Protein AF-A0AAV2QCI6-F1 (afdb_monomer)

Radius of gyration: 25.66 Å; Cα contacts (8 Å, |Δi|>4): 105; chains: 1; bounding box: 46×72×43 Å

Organism: Meganyctiphanes norvegica (NCBI:txid48144)

pLDDT: mean 75.82, std 25.07, range [31.55, 98.19]

Secondary structure (DSSP, 8-state):
---------------------PPPP------------------SPPPSS--EEPP-PPP--HHHHHTT--S--TTSHHHHHHTTSTT--HHHHHHHHHT--HHHHHTHHHHHHHHHHTT--TT-EETTT-GGG----

Mean predicted aligned error: 15.04 Å

Structure (mmCIF, N/CA/C/O backbone):
data_AF-A0AAV2QCI6-F1
#
_entry.id   AF-A0AAV2QCI6-F1
#
loop_
_atom_site.group_PDB
_atom_site.id
_atom_site.type_symbol
_atom_site.label_atom_id
_atom_site.label_alt_id
_atom_site.label_comp_id
_atom_site.label_asym_id
_atom_site.label_entity_id
_atom_site.label_seq_id
_atom_site.pdbx_PDB_ins_code
_atom_site.Cartn_x
_atom_site.Cartn_y
_atom_site.Cartn_z
_atom_site.occupancy
_atom_site.B_iso_or_equiv
_atom_site.auth_seq_id
_atom_site.auth_comp_id
_atom_site.auth_asym_id
_atom_site.auth_atom_id
_atom_site.pdbx_PDB_model_num
ATOM 1 N N . HIS A 1 1 ? -14.728 58.441 17.072 1.00 42.94 1 HIS A N 1
ATOM 2 C CA . HIS A 1 1 ? -13.647 57.476 17.350 1.00 42.94 1 HIS A CA 1
ATOM 3 C C . HIS A 1 1 ? -13.057 57.011 16.021 1.00 42.94 1 HIS A C 1
ATOM 5 O O . HIS A 1 1 ? -13.809 56.601 15.150 1.00 42.94 1 HIS A O 1
ATOM 11 N N . ALA A 1 2 ? -11.746 57.232 15.869 1.00 37.59 2 ALA A N 1
ATOM 12 C CA . ALA A 1 2 ? -10.869 57.046 14.701 1.00 37.59 2 ALA A CA 1
ATOM 13 C C . ALA A 1 2 ? -11.033 55.678 13.997 1.00 37.59 2 ALA A C 1
ATOM 15 O O . ALA A 1 2 ? -11.223 54.675 14.672 1.00 37.59 2 ALA A O 1
ATOM 16 N N . CYS A 1 3 ? -11.131 55.606 12.663 1.00 31.55 3 CYS A N 1
ATOM 17 C CA . CYS A 1 3 ? -10.082 55.763 11.633 1.00 31.55 3 CYS A CA 1
ATOM 18 C C . CYS A 1 3 ? -9.047 54.623 11.634 1.00 31.55 3 CYS A C 1
ATOM 20 O O . CYS A 1 3 ? -8.228 54.539 12.546 1.00 31.55 3 CYS A O 1
ATOM 22 N N . ARG A 1 4 ? -9.074 53.803 10.570 1.00 43.16 4 ARG A N 1
ATOM 23 C CA . ARG A 1 4 ? -7.898 53.366 9.791 1.00 43.16 4 ARG A CA 1
ATOM 24 C C . ARG A 1 4 ? -8.354 52.725 8.476 1.00 43.16 4 ARG A C 1
ATOM 26 O O . ARG A 1 4 ? -8.563 51.523 8.368 1.00 43.16 4 ARG A O 1
ATOM 33 N N . THR A 1 5 ? -8.521 53.588 7.483 1.00 42.47 5 THR A N 1
ATOM 34 C CA . THR A 1 5 ? -8.157 53.330 6.090 1.00 42.47 5 THR A CA 1
ATOM 35 C C . THR A 1 5 ? -6.663 53.010 6.015 1.00 42.47 5 THR A C 1
ATOM 37 O O . THR A 1 5 ? -5.866 53.598 6.748 1.00 42.47 5 THR A O 1
ATOM 40 N N . VAL A 1 6 ? -6.272 52.110 5.119 1.00 41.03 6 VAL A N 1
ATOM 41 C CA . VAL A 1 6 ? -4.885 52.033 4.653 1.00 41.03 6 VAL A CA 1
ATOM 42 C C . VAL A 1 6 ? -4.944 52.114 3.140 1.00 41.03 6 VAL A C 1
ATOM 44 O O . VAL A 1 6 ? -5.534 51.250 2.497 1.00 41.03 6 VAL A O 1
ATOM 47 N N . ASP A 1 7 ? -4.389 53.196 2.612 1.00 34.50 7 ASP A N 1
ATOM 48 C CA . ASP A 1 7 ? -4.218 53.439 1.192 1.00 34.50 7 ASP A CA 1
ATOM 49 C C . ASP A 1 7 ? -2.743 53.782 0.924 1.00 34.50 7 ASP A C 1
ATOM 51 O O . ASP A 1 7 ? -2.051 54.354 1.770 1.00 34.50 7 ASP A O 1
ATOM 55 N N . VAL A 1 8 ? -2.356 53.452 -0.303 1.00 35.88 8 VAL A N 1
ATOM 56 C CA . VAL A 1 8 ? -1.256 53.908 -1.152 1.00 35.88 8 VAL A CA 1
ATOM 57 C C . VAL A 1 8 ? 0.212 53.509 -0.885 1.00 35.88 8 VAL A C 1
ATOM 59 O O . VAL A 1 8 ? 0.851 53.875 0.094 1.00 35.88 8 VAL A O 1
ATOM 62 N N . THR A 1 9 ? 0.789 52.971 -1.968 1.00 35.41 9 THR A N 1
ATOM 63 C CA . THR A 1 9 ? 2.157 53.207 -2.479 1.00 35.41 9 THR A CA 1
ATOM 64 C C . THR A 1 9 ? 3.310 52.370 -1.928 1.00 35.41 9 THR A C 1
ATOM 66 O O . THR A 1 9 ? 4.063 52.828 -1.081 1.00 35.41 9 THR A O 1
ATOM 69 N N . VAL A 1 10 ? 3.597 51.243 -2.591 1.00 39.47 10 VAL A N 1
ATOM 70 C CA . VAL A 1 10 ? 4.973 50.953 -3.050 1.00 39.47 10 VAL A CA 1
ATOM 71 C C . VAL A 1 10 ? 4.894 50.346 -4.453 1.00 39.47 10 VAL A C 1
ATOM 73 O O . VAL A 1 10 ? 5.017 49.144 -4.669 1.00 39.47 10 VAL A O 1
ATOM 76 N N . LEU A 1 11 ? 4.629 51.207 -5.432 1.00 37.66 11 LEU A N 1
ATOM 77 C CA . LEU A 1 11 ? 5.012 50.958 -6.817 1.00 37.66 11 LEU A CA 1
ATOM 78 C C . LEU A 1 11 ? 6.529 51.188 -6.908 1.00 37.66 11 LEU A C 1
ATOM 80 O O . LEU A 1 11 ? 7.044 52.114 -6.283 1.00 37.66 11 LEU A O 1
ATOM 84 N N . THR A 1 12 ? 7.200 50.434 -7.780 1.00 36.62 12 THR A N 1
ATOM 85 C CA . THR A 1 12 ? 8.561 50.693 -8.301 1.00 36.62 12 THR A CA 1
ATOM 86 C C . THR A 1 12 ? 9.727 49.990 -7.592 1.00 36.62 12 THR A C 1
ATOM 88 O O . THR A 1 12 ? 10.565 50.618 -6.960 1.00 36.62 12 THR A O 1
ATOM 91 N N . VAL A 1 13 ? 9.889 48.689 -7.852 1.00 40.72 13 VAL A N 1
ATOM 92 C CA . VAL A 1 13 ? 11.237 48.096 -8.001 1.00 40.72 13 VAL A CA 1
ATOM 93 C C . VAL A 1 13 ? 11.304 47.348 -9.339 1.00 40.72 13 VAL A C 1
ATOM 95 O O . VAL A 1 13 ? 11.607 46.167 -9.432 1.00 40.72 13 VAL A O 1
ATOM 98 N N . LEU A 1 14 ? 10.971 48.069 -10.412 1.00 43.56 14 LEU A N 1
ATOM 99 C CA . LEU A 1 14 ? 11.378 47.756 -11.780 1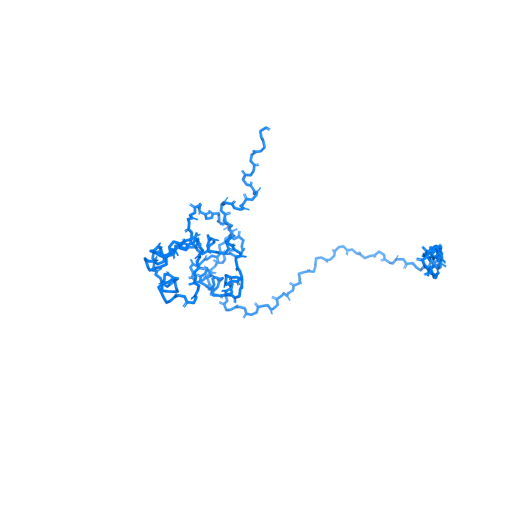.00 43.56 14 LEU A CA 1
ATOM 100 C C . LEU A 1 14 ? 12.193 48.944 -12.290 1.00 43.56 14 LEU A C 1
ATOM 102 O O . LEU A 1 14 ? 11.622 49.882 -12.837 1.00 43.56 14 LEU A O 1
ATOM 106 N N . ARG A 1 15 ? 13.510 48.914 -12.065 1.00 35.88 15 ARG A N 1
ATOM 107 C CA . ARG A 1 15 ? 14.573 49.540 -12.882 1.00 35.88 15 ARG A CA 1
ATOM 108 C C . ARG A 1 15 ? 15.831 49.645 -12.040 1.00 35.88 15 ARG A C 1
ATOM 110 O O . ARG A 1 15 ? 15.908 50.481 -11.149 1.00 35.88 15 ARG A O 1
ATOM 117 N N . GLY A 1 16 ? 16.825 48.823 -12.344 1.00 35.16 16 GLY A N 1
ATOM 118 C CA . GLY A 1 16 ? 18.097 48.976 -11.657 1.00 35.16 16 GLY A CA 1
ATOM 119 C C . GLY A 1 16 ? 19.227 48.038 -12.020 1.00 35.16 16 GLY A C 1
ATOM 120 O O . GLY A 1 16 ? 20.201 48.078 -11.300 1.00 35.16 16 GLY A O 1
ATOM 121 N N . TYR A 1 17 ? 19.166 47.231 -13.083 1.00 31.66 17 TYR A N 1
ATOM 122 C CA . TYR A 1 17 ? 20.357 46.504 -13.539 1.00 31.66 17 TYR A CA 1
ATOM 123 C C . TYR A 1 17 ? 20.390 46.407 -15.065 1.00 31.66 17 TYR A C 1
ATOM 125 O O . TYR A 1 17 ? 20.062 45.389 -15.663 1.00 31.66 17 TYR A O 1
ATOM 133 N N . HIS A 1 18 ? 20.791 47.509 -15.699 1.00 33.97 18 HIS A N 1
ATOM 134 C CA . HIS A 1 18 ? 21.475 47.459 -16.986 1.00 33.97 18 HIS A CA 1
ATOM 135 C C . HIS A 1 18 ? 22.971 47.548 -16.686 1.00 33.97 18 HIS A C 1
ATOM 137 O O . HIS A 1 18 ? 23.444 48.597 -16.255 1.00 33.97 18 HIS A O 1
ATOM 143 N N . SER A 1 19 ? 23.712 46.467 -16.911 1.00 32.44 19 SER 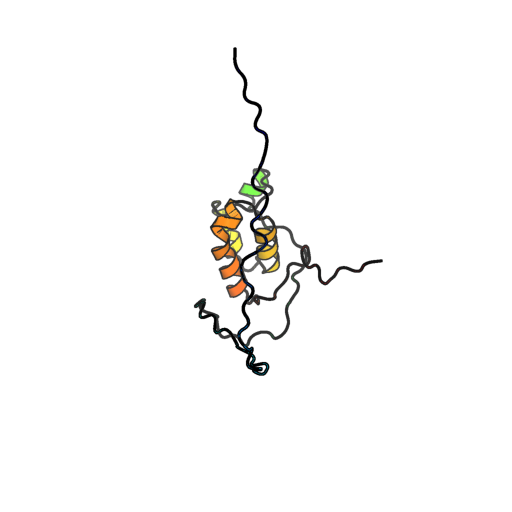A N 1
ATOM 144 C CA . SER A 1 19 ? 25.070 46.527 -17.460 1.00 32.44 19 SER A CA 1
ATOM 145 C C . SER A 1 19 ? 25.501 45.137 -17.900 1.00 32.44 19 SER A C 1
ATOM 147 O O . SER A 1 19 ? 25.367 44.154 -17.180 1.00 32.44 19 SER A O 1
ATOM 149 N N . ALA A 1 20 ? 25.9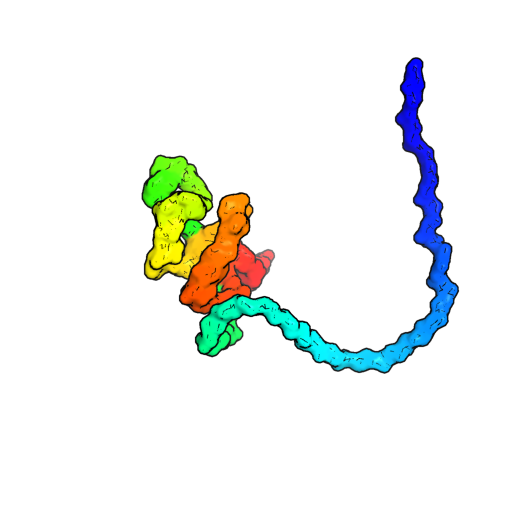49 45.099 -19.146 1.00 35.34 20 ALA A N 1
ATOM 150 C CA . ALA A 1 20 ? 26.370 43.933 -19.883 1.00 35.34 20 ALA A CA 1
ATOM 151 C C . ALA A 1 20 ? 27.581 43.248 -19.237 1.00 35.34 20 ALA A C 1
ATOM 153 O O . ALA A 1 20 ? 28.550 43.906 -18.863 1.00 35.34 20 ALA A O 1
ATOM 154 N N . SER A 1 21 ? 27.575 41.919 -19.228 1.00 32.66 21 SER A N 1
ATOM 155 C CA . SER A 1 21 ? 28.805 41.146 -19.343 1.00 32.66 21 SER A CA 1
ATOM 156 C C . SER A 1 21 ? 28.532 39.855 -20.114 1.00 32.66 21 SER A C 1
ATOM 158 O O . SER A 1 21 ? 27.473 39.235 -20.038 1.00 32.66 21 SER A O 1
ATOM 160 N N . SER A 1 22 ? 29.483 39.554 -20.979 1.00 33.53 22 SER A N 1
ATOM 161 C CA . SER A 1 22 ? 29.454 38.611 -22.084 1.00 33.53 22 SER A CA 1
ATOM 162 C C . SER A 1 22 ? 29.214 37.164 -21.637 1.00 33.53 22 SER A C 1
ATOM 164 O O . SER A 1 22 ? 29.928 36.658 -20.776 1.00 33.53 22 SER A O 1
ATOM 166 N N . GLN A 1 23 ? 28.269 36.460 -22.269 1.00 39.34 23 GLN A N 1
ATOM 167 C CA . GLN A 1 23 ? 28.154 35.003 -22.137 1.00 39.34 23 GLN A CA 1
ATOM 168 C C . GLN A 1 23 ? 29.243 34.302 -22.970 1.00 39.34 23 GLN A C 1
ATOM 170 O O . GLN A 1 23 ? 29.277 34.497 -24.188 1.00 39.34 23 GLN A O 1
ATOM 175 N N . PRO A 1 24 ? 30.087 33.430 -22.392 1.00 36.56 24 PRO A N 1
ATOM 176 C CA . PRO A 1 24 ? 30.779 32.419 -23.174 1.00 36.56 24 PRO A CA 1
ATOM 177 C C . PRO A 1 24 ? 29.819 31.253 -23.461 1.00 36.56 24 PRO A C 1
ATOM 179 O O . PRO A 1 24 ? 29.231 30.667 -22.552 1.00 36.56 24 PRO A O 1
ATOM 182 N N . LYS A 1 25 ? 29.660 30.907 -24.744 1.00 45.88 25 LYS A N 1
ATOM 183 C CA . LYS A 1 25 ? 28.991 29.672 -25.179 1.00 45.88 25 LYS A CA 1
ATOM 184 C C . LYS A 1 25 ? 29.766 28.462 -24.642 1.00 45.88 25 LYS A C 1
ATOM 186 O O . LYS A 1 25 ? 30.927 28.289 -25.002 1.00 45.88 25 LYS A O 1
ATOM 191 N N . LEU A 1 26 ? 29.113 27.601 -23.861 1.00 36.41 26 LEU A N 1
ATOM 192 C CA . LEU A 1 26 ? 29.586 26.248 -23.551 1.00 36.41 26 LEU A CA 1
ATOM 193 C C . LEU A 1 26 ? 28.476 25.217 -23.824 1.00 36.41 26 LEU A C 1
ATOM 195 O O . LEU A 1 26 ? 27.304 25.443 -23.540 1.00 36.41 26 LEU A O 1
ATOM 199 N N . SER A 1 27 ? 28.894 24.121 -24.456 1.00 42.81 27 SER A N 1
ATOM 200 C CA . SER A 1 27 ? 28.143 23.003 -25.045 1.00 42.81 27 SER A CA 1
ATOM 201 C C . SER A 1 27 ? 27.315 22.171 -24.045 1.00 42.81 27 SER A C 1
ATOM 203 O O . SER A 1 27 ? 27.589 22.225 -22.845 1.00 42.81 27 SER A O 1
ATOM 205 N N . PRO A 1 28 ? 26.376 21.315 -24.507 1.00 44.00 28 PRO A N 1
ATOM 206 C CA . PRO A 1 28 ? 25.583 20.470 -23.618 1.00 44.00 28 PRO A CA 1
ATOM 207 C C . PRO A 1 28 ? 26.462 19.374 -23.008 1.00 44.00 28 PRO A C 1
ATOM 209 O O . PRO A 1 28 ? 26.944 18.484 -23.706 1.00 44.00 28 PRO A O 1
ATOM 212 N N . ARG A 1 29 ? 26.678 19.438 -21.692 1.00 35.81 29 ARG A N 1
ATOM 213 C CA . ARG A 1 29 ? 27.301 18.357 -20.926 1.00 35.81 29 ARG A CA 1
ATOM 214 C C . ARG A 1 29 ? 26.259 17.776 -19.985 1.00 35.81 29 ARG A C 1
ATOM 216 O O . ARG A 1 29 ? 25.914 18.390 -18.981 1.00 35.81 29 ARG A O 1
ATOM 223 N N . THR A 1 30 ? 25.777 16.591 -20.342 1.00 47.31 30 THR A N 1
ATOM 224 C CA . THR A 1 30 ? 25.083 15.645 -19.468 1.00 47.31 30 THR A CA 1
ATOM 225 C C . THR A 1 30 ? 25.812 15.573 -18.128 1.00 47.31 30 THR A C 1
ATOM 227 O O . THR A 1 30 ? 26.976 15.174 -18.084 1.00 47.31 30 THR A O 1
ATOM 230 N N . GLN A 1 31 ? 25.155 15.984 -17.045 1.00 38.94 31 GLN A N 1
ATOM 231 C CA . GLN A 1 31 ? 25.638 15.745 -15.689 1.00 38.94 31 GLN A CA 1
ATOM 232 C C . GLN A 1 31 ? 24.661 14.788 -15.023 1.00 38.94 31 GLN A C 1
ATOM 234 O O . GLN A 1 31 ? 23.565 15.166 -14.614 1.00 38.94 31 GLN A O 1
ATOM 239 N N . ALA A 1 32 ? 25.069 13.520 -14.991 1.00 42.75 32 ALA A N 1
ATOM 240 C CA . ALA A 1 32 ? 24.546 12.544 -14.059 1.00 42.75 32 ALA A CA 1
ATOM 241 C C . ALA A 1 32 ? 24.805 13.085 -12.648 1.00 42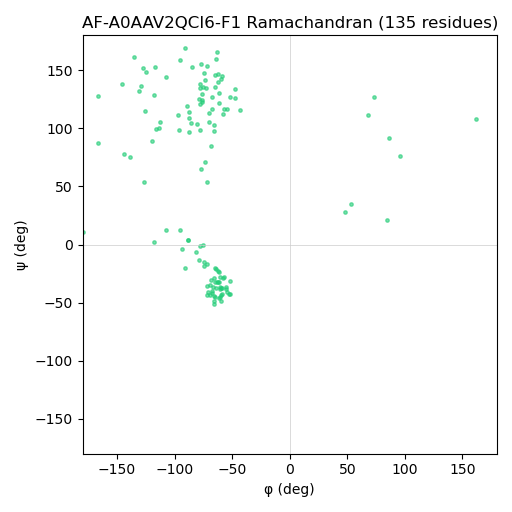.75 32 ALA A C 1
ATOM 243 O O . ALA A 1 32 ? 25.951 13.264 -12.241 1.00 42.75 32 ALA A O 1
ATOM 244 N N . VAL A 1 33 ? 23.733 13.430 -11.945 1.00 48.28 33 VAL A N 1
ATOM 245 C CA . VAL A 1 33 ? 23.780 13.747 -10.521 1.00 48.28 33 VAL A CA 1
ATOM 246 C C . VAL A 1 33 ? 23.793 12.424 -9.762 1.00 48.28 33 VAL A C 1
ATOM 248 O O . VAL A 1 33 ? 22.772 11.744 -9.669 1.00 48.28 33 VAL A O 1
ATOM 251 N N . ASP A 1 34 ? 24.969 12.053 -9.256 1.00 45.34 34 ASP A N 1
ATOM 252 C CA . ASP A 1 34 ? 25.155 10.925 -8.343 1.00 45.34 34 ASP A CA 1
ATOM 253 C C . ASP A 1 34 ? 24.444 11.225 -7.017 1.00 45.34 34 ASP A C 1
ATOM 255 O O . ASP A 1 34 ? 24.949 11.940 -6.152 1.00 45.34 34 ASP A O 1
ATOM 259 N N . ASN A 1 35 ? 23.231 10.693 -6.864 1.00 51.47 35 ASN A N 1
ATOM 260 C CA . ASN A 1 35 ? 22.482 10.759 -5.617 1.00 51.47 35 ASN A CA 1
ATOM 261 C C . ASN A 1 35 ? 22.869 9.560 -4.741 1.00 51.47 35 ASN A C 1
ATOM 263 O O . ASN A 1 35 ? 22.342 8.457 -4.900 1.00 51.47 35 ASN A O 1
ATOM 267 N N . THR A 1 36 ? 23.804 9.760 -3.814 1.00 45.53 36 THR A N 1
ATOM 268 C CA . THR A 1 36 ? 24.153 8.772 -2.785 1.00 45.53 36 THR A CA 1
ATOM 269 C C . THR A 1 36 ? 23.051 8.701 -1.726 1.00 45.53 36 THR A C 1
ATOM 271 O O . THR A 1 36 ? 23.235 9.158 -0.600 1.00 45.53 36 THR A O 1
ATOM 274 N N . ASN A 1 37 ? 21.893 8.138 -2.077 1.00 45.56 37 ASN A N 1
ATOM 275 C CA . ASN A 1 37 ? 20.883 7.741 -1.102 1.00 45.56 37 ASN A CA 1
ATOM 276 C C . ASN A 1 37 ? 21.073 6.247 -0.810 1.00 45.56 37 ASN A C 1
ATOM 278 O O . ASN A 1 37 ? 20.701 5.379 -1.600 1.00 45.56 37 ASN A O 1
ATOM 282 N N . SER A 1 38 ? 21.760 5.950 0.290 1.00 46.22 38 SER A N 1
ATOM 283 C CA . SER A 1 38 ? 22.180 4.611 0.703 1.00 46.22 38 SER A CA 1
ATOM 284 C C . SER A 1 38 ? 21.023 3.808 1.305 1.00 46.22 38 SER A C 1
ATOM 286 O O . SER A 1 38 ? 21.046 3.417 2.470 1.00 46.22 38 SER A O 1
ATOM 288 N N . TYR A 1 39 ? 20.015 3.496 0.492 1.00 50.81 39 TYR A N 1
ATOM 289 C CA . TYR A 1 39 ? 19.158 2.346 0.770 1.00 50.81 39 TYR A CA 1
ATOM 290 C C . TYR A 1 39 ? 19.912 1.076 0.355 1.00 50.81 39 TYR A C 1
ATOM 292 O O . TYR A 1 39 ? 20.502 1.058 -0.731 1.00 50.81 39 TYR A O 1
ATOM 300 N N . PRO A 1 40 ? 19.932 0.008 1.175 1.00 48.03 40 PRO A N 1
ATOM 301 C CA . PRO A 1 40 ? 20.547 -1.256 0.796 1.00 48.03 40 PRO A CA 1
ATOM 302 C C . PRO A 1 40 ? 19.708 -1.893 -0.319 1.00 48.03 40 PRO A C 1
ATOM 304 O O . PRO A 1 40 ? 18.806 -2.690 -0.076 1.00 48.03 40 PRO A O 1
ATOM 307 N N . SER A 1 41 ? 19.980 -1.492 -1.560 1.00 56.62 41 SER A N 1
ATOM 308 C CA . SER A 1 41 ? 19.357 -2.058 -2.748 1.00 56.62 41 SER A CA 1
ATOM 309 C C . SER A 1 41 ? 19.892 -3.475 -2.913 1.00 56.62 41 SER A C 1
ATOM 311 O O . SER A 1 41 ? 21.062 -3.693 -3.241 1.00 56.62 41 SER A O 1
ATOM 313 N N . ASN A 1 42 ? 19.049 -4.451 -2.582 1.00 55.03 42 ASN A N 1
ATOM 314 C CA . ASN A 1 42 ? 19.322 -5.856 -2.817 1.00 55.03 42 ASN A CA 1
ATOM 315 C C . ASN A 1 42 ? 19.647 -6.019 -4.311 1.00 55.03 42 ASN A C 1
ATOM 317 O O . ASN A 1 42 ? 18.806 -5.709 -5.154 1.00 55.03 42 ASN A O 1
ATOM 321 N N . ARG A 1 43 ? 20.881 -6.436 -4.632 1.00 56.06 43 ARG A N 1
ATOM 322 C CA . ARG A 1 43 ? 21.463 -6.474 -5.990 1.00 56.06 43 ARG A CA 1
ATOM 323 C C . ARG A 1 43 ? 20.849 -7.576 -6.860 1.00 56.06 43 ARG A C 1
ATOM 325 O O . ARG A 1 43 ? 21.553 -8.410 -7.425 1.00 56.06 43 ARG A O 1
ATOM 332 N N . ARG A 1 44 ? 19.527 -7.602 -6.976 1.00 59.22 44 ARG A N 1
ATOM 333 C CA . ARG A 1 44 ? 18.842 -8.282 -8.069 1.00 59.22 44 ARG A CA 1
ATOM 334 C C . ARG A 1 44 ? 19.009 -7.387 -9.295 1.00 59.22 44 ARG A C 1
ATOM 336 O O . ARG A 1 44 ? 18.888 -6.172 -9.166 1.00 59.22 44 ARG A O 1
ATOM 343 N N . ALA A 1 45 ? 19.340 -7.965 -10.451 1.00 60.75 45 ALA A N 1
ATOM 344 C CA . ALA A 1 45 ? 19.462 -7.197 -11.690 1.00 60.75 45 ALA A CA 1
ATOM 345 C C . ALA A 1 45 ? 18.226 -6.288 -11.836 1.00 60.75 45 ALA A C 1
ATOM 347 O O . ALA A 1 45 ? 17.109 -6.808 -11.706 1.00 60.75 45 ALA A O 1
ATOM 348 N N . PRO A 1 46 ? 18.395 -4.964 -12.025 1.00 62.12 46 PRO A N 1
ATOM 349 C CA . PRO A 1 46 ? 17.269 -4.058 -12.136 1.00 62.12 46 PRO A CA 1
ATOM 350 C C . PRO A 1 46 ? 16.394 -4.534 -13.283 1.00 62.12 46 PRO A C 1
ATOM 352 O O . PRO A 1 46 ? 16.818 -4.620 -14.434 1.00 62.12 46 PRO A O 1
ATOM 355 N N . ARG A 1 47 ? 15.171 -4.914 -12.943 1.00 69.12 47 ARG A N 1
ATOM 356 C CA . ARG A 1 47 ? 14.108 -5.111 -13.917 1.00 69.12 47 ARG A CA 1
ATOM 357 C C . ARG A 1 47 ? 14.021 -3.854 -14.783 1.00 69.12 47 ARG A C 1
ATOM 359 O O . ARG A 1 47 ? 13.926 -2.752 -14.260 1.00 69.12 47 ARG A O 1
ATOM 366 N N . THR A 1 48 ? 14.085 -4.033 -16.098 1.00 71.06 48 THR A N 1
ATOM 367 C CA . THR A 1 48 ? 14.216 -2.933 -17.068 1.00 71.06 48 THR A CA 1
ATOM 368 C C . THR A 1 48 ? 12.895 -2.242 -17.392 1.00 71.06 48 THR A C 1
ATOM 370 O O . THR A 1 48 ? 12.889 -1.254 -18.118 1.00 71.06 48 THR A O 1
ATOM 373 N N . VAL A 1 49 ? 11.774 -2.763 -16.882 1.00 78.75 49 VAL A N 1
ATOM 374 C CA . VAL A 1 49 ? 10.430 -2.272 -17.188 1.00 78.75 49 VAL A CA 1
ATOM 375 C C . VAL A 1 49 ? 9.642 -2.060 -15.894 1.00 78.75 49 VAL A C 1
ATOM 377 O O . VAL A 1 49 ? 9.607 -2.925 -15.005 1.00 78.75 49 VAL A O 1
ATOM 380 N N . ALA A 1 50 ? 9.013 -0.890 -15.806 1.00 85.69 50 ALA A N 1
ATOM 381 C CA . ALA A 1 50 ? 8.020 -0.549 -14.797 1.00 85.69 50 ALA A CA 1
ATOM 382 C C . ALA A 1 50 ? 6.820 -1.505 -14.876 1.00 85.69 50 ALA A C 1
ATOM 384 O O . ALA A 1 50 ? 6.412 -1.915 -15.960 1.00 85.69 50 ALA A O 1
ATOM 385 N N . VAL A 1 51 ? 6.251 -1.870 -13.732 1.00 91.81 51 VAL A N 1
ATOM 386 C CA . VAL A 1 51 ? 5.060 -2.726 -13.667 1.00 91.81 51 VAL A CA 1
ATOM 387 C C . VAL A 1 51 ? 3.965 -1.912 -13.015 1.00 91.81 51 VAL A C 1
ATOM 389 O O . VAL A 1 51 ? 4.157 -1.350 -11.935 1.00 91.81 51 VAL A O 1
ATOM 392 N N . THR A 1 52 ? 2.815 -1.876 -13.673 1.00 94.00 52 THR A N 1
ATOM 393 C CA . THR A 1 52 ? 1.593 -1.339 -13.094 1.00 94.00 52 THR A CA 1
ATOM 394 C C . THR A 1 52 ? 0.897 -2.465 -12.331 1.00 94.00 52 THR A C 1
ATOM 396 O O . THR A 1 52 ? 0.486 -3.475 -12.905 1.00 94.00 52 THR A O 1
ATOM 399 N N . HIS A 1 53 ? 0.819 -2.319 -11.013 1.00 94.44 53 HIS A N 1
ATOM 400 C CA . HIS A 1 53 ? 0.161 -3.250 -10.102 1.00 94.44 53 HIS A CA 1
ATOM 401 C C . HIS A 1 53 ? -1.351 -3.043 -10.156 1.00 94.44 53 HIS A C 1
ATOM 403 O O . HIS A 1 53 ? -1.823 -1.910 -10.203 1.00 94.44 53 HIS A O 1
ATOM 409 N N . GLY A 1 54 ? -2.106 -4.143 -10.166 1.00 94.50 54 GLY A N 1
ATOM 410 C CA . GLY A 1 54 ? -3.557 -4.108 -10.342 1.00 94.50 54 GLY A CA 1
ATOM 411 C C . GLY A 1 54 ? -4.312 -3.394 -9.209 1.00 94.50 54 GLY A C 1
ATOM 412 O O . GLY A 1 54 ? -3.797 -3.292 -8.092 1.00 94.50 54 GLY A O 1
ATOM 413 N N . PRO A 1 55 ? -5.551 -2.944 -9.479 1.00 94.12 55 PRO A N 1
ATOM 414 C CA . PRO A 1 55 ? -6.391 -2.274 -8.494 1.00 94.12 55 PRO A CA 1
ATOM 415 C C . PRO A 1 55 ? -6.798 -3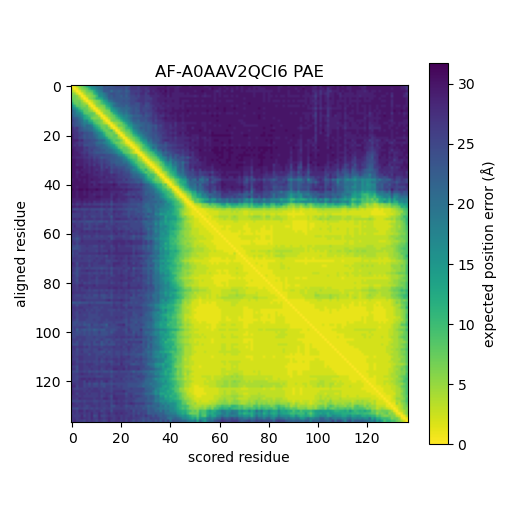.256 -7.388 1.00 94.12 55 PRO A C 1
ATOM 417 O O . PRO A 1 55 ? -7.494 -4.237 -7.647 1.00 94.12 55 PRO A O 1
ATOM 420 N N . VAL A 1 56 ? -6.379 -2.992 -6.152 1.00 96.56 56 VAL A N 1
ATOM 421 C CA . VAL A 1 56 ? -6.819 -3.740 -4.964 1.00 96.56 56 VAL A CA 1
ATOM 422 C C . VAL A 1 56 ? -7.151 -2.786 -3.822 1.00 96.56 56 VAL A C 1
ATOM 424 O O . VAL A 1 56 ? -6.708 -1.632 -3.805 1.00 96.56 56 VAL A O 1
ATOM 427 N N . ASP A 1 57 ? -7.901 -3.288 -2.847 1.00 95.75 57 ASP A N 1
ATOM 428 C CA . ASP A 1 57 ? -8.172 -2.576 -1.603 1.00 95.75 57 ASP A CA 1
ATOM 429 C C . ASP A 1 57 ? -7.056 -2.786 -0.575 1.00 95.75 57 ASP A C 1
ATOM 431 O O . ASP A 1 57 ? -6.359 -3.807 -0.551 1.00 95.75 57 ASP A O 1
ATOM 435 N N . ALA A 1 58 ? -6.893 -1.806 0.314 1.00 96.94 58 ALA A N 1
ATOM 436 C CA . ALA A 1 58 ? -5.961 -1.918 1.425 1.00 96.94 58 ALA A CA 1
ATOM 437 C C . ALA A 1 58 ? -6.455 -2.993 2.413 1.00 96.94 58 ALA A C 1
ATOM 439 O O . ALA A 1 58 ? -7.596 -2.928 2.880 1.00 96.94 58 ALA A O 1
ATOM 440 N N . PRO A 1 59 ? -5.620 -3.978 2.778 1.00 96.94 59 PRO A N 1
ATOM 441 C CA . PRO A 1 59 ? -6.072 -5.097 3.584 1.00 96.94 59 PRO A CA 1
ATOM 442 C C . PRO A 1 59 ? -6.222 -4.677 5.050 1.00 96.94 59 PRO A C 1
ATOM 444 O O . PRO A 1 59 ? -5.292 -4.155 5.661 1.00 96.94 59 PRO A O 1
ATOM 447 N N . LEU A 1 60 ? -7.374 -4.963 5.652 1.00 97.31 60 LEU A N 1
ATOM 448 C CA . LEU A 1 60 ? -7.626 -4.721 7.073 1.00 97.31 60 LEU A CA 1
ATOM 449 C C . LEU A 1 60 ? -7.648 -6.027 7.854 1.00 97.31 60 LEU A C 1
ATOM 451 O O . LEU A 1 60 ? -8.124 -7.055 7.376 1.00 97.31 60 LEU A O 1
ATOM 455 N N . CYS A 1 61 ? -7.150 -6.000 9.090 1.00 97.62 61 CYS A N 1
ATOM 456 C CA . CYS A 1 61 ? -7.292 -7.160 9.960 1.00 97.62 61 CYS A CA 1
ATOM 457 C C . CYS A 1 61 ? -8.749 -7.306 10.417 1.00 97.62 61 CYS A C 1
ATOM 459 O O . CYS A 1 61 ? -9.464 -6.313 10.555 1.00 97.62 61 CYS A O 1
ATOM 461 N N . GLY A 1 62 ? -9.177 -8.530 10.739 1.00 97.50 62 GLY A N 1
ATOM 462 C CA . GLY A 1 62 ? -10.565 -8.785 11.145 1.00 97.50 62 GLY A CA 1
ATOM 463 C C . GLY A 1 62 ? -11.027 -7.955 12.352 1.00 97.50 62 GLY A C 1
ATOM 464 O O . GLY A 1 62 ? -12.205 -7.639 12.467 1.00 97.50 62 GLY A O 1
ATOM 465 N N . ALA A 1 63 ? -10.114 -7.553 13.244 1.00 97.62 63 ALA A N 1
ATOM 466 C CA . ALA A 1 63 ? -10.445 -6.667 14.360 1.00 97.62 63 ALA A CA 1
ATOM 467 C C . ALA A 1 63 ? -10.743 -5.224 13.914 1.00 97.62 63 ALA A C 1
ATOM 469 O O . ALA A 1 63 ? -11.675 -4.622 14.435 1.00 97.62 63 ALA A O 1
ATOM 470 N N . CYS A 1 64 ? -9.983 -4.681 12.958 1.00 97.56 64 CYS A N 1
ATOM 471 C CA . CYS A 1 64 ? -10.229 -3.354 12.385 1.00 97.56 64 CYS A CA 1
ATOM 472 C C . CYS A 1 64 ? -11.466 -3.346 11.480 1.00 97.56 64 CYS A C 1
ATOM 474 O O . CYS A 1 64 ? -12.232 -2.392 11.534 1.00 97.56 64 CYS A O 1
ATOM 476 N N . GLN A 1 65 ? -11.710 -4.433 10.740 1.00 97.38 65 GLN A N 1
ATOM 477 C CA . GLN A 1 65 ? -12.936 -4.607 9.952 1.00 97.38 65 GLN A CA 1
ATOM 478 C C . GLN A 1 65 ? -14.187 -4.587 10.838 1.00 97.38 65 GLN A C 1
ATOM 480 O O . GLN A 1 65 ? -15.136 -3.874 10.548 1.00 97.38 65 GLN A O 1
ATOM 485 N N . ARG A 1 66 ? -14.182 -5.300 11.976 1.00 98.00 66 ARG A N 1
ATOM 486 C CA . ARG A 1 66 ? -15.308 -5.279 12.934 1.00 98.00 66 ARG A CA 1
ATOM 487 C C . ARG A 1 66 ? -15.541 -3.921 13.599 1.00 98.00 66 ARG A C 1
ATOM 489 O O . ARG A 1 66 ? -16.613 -3.700 14.146 1.00 98.00 66 ARG A O 1
ATOM 496 N N . LYS A 1 67 ? -14.533 -3.047 13.601 1.00 97.19 67 LYS A N 1
ATOM 497 C CA . LYS A 1 67 ? -14.639 -1.662 14.082 1.00 97.19 67 LYS A CA 1
ATOM 498 C C . LYS A 1 67 ? -15.079 -0.691 12.984 1.00 97.19 67 LYS A C 1
ATOM 500 O O . LYS A 1 67 ? -15.083 0.506 13.239 1.00 97.19 67 LYS A O 1
ATOM 505 N N . ASP A 1 68 ? -15.389 -1.203 11.794 1.00 96.19 68 ASP A N 1
ATOM 506 C CA . ASP A 1 68 ? -15.770 -0.421 10.618 1.00 96.19 68 ASP A CA 1
ATOM 507 C C . ASP A 1 68 ? -14.748 0.673 10.264 1.00 96.19 68 ASP A C 1
ATOM 509 O O . ASP A 1 68 ? -15.075 1.781 9.840 1.00 96.19 68 ASP A O 1
ATOM 513 N N . LEU A 1 69 ? -13.460 0.376 10.480 1.00 95.25 69 LEU A N 1
ATOM 514 C CA . LEU A 1 69 ? -12.400 1.265 10.025 1.00 95.25 69 LEU A CA 1
ATOM 515 C C . LEU A 1 69 ? -12.288 1.173 8.507 1.00 95.25 69 LEU A C 1
ATOM 517 O O . LEU A 1 69 ? -12.229 0.081 7.952 1.00 95.25 69 LEU A O 1
ATOM 521 N N . GLN A 1 70 ? -12.182 2.326 7.855 1.00 94.81 70 GLN A N 1
ATOM 522 C CA . GLN A 1 70 ? -12.025 2.413 6.400 1.00 94.81 70 GLN A CA 1
ATOM 523 C C . GLN A 1 70 ? -10.553 2.423 5.960 1.00 94.81 70 GLN A C 1
ATOM 525 O O . GLN A 1 70 ? -10.240 2.104 4.816 1.00 94.81 70 GLN A O 1
ATOM 530 N N . PHE A 1 71 ? -9.633 2.773 6.868 1.00 97.19 71 PHE A N 1
ATOM 531 C CA . PHE A 1 71 ? -8.213 2.963 6.566 1.00 97.19 71 PHE A CA 1
ATOM 532 C C . PHE A 1 71 ? -7.316 1.978 7.307 1.00 97.19 71 PHE A C 1
ATOM 534 O O . PHE A 1 71 ? -7.647 1.496 8.395 1.00 97.19 71 PHE A O 1
ATOM 541 N N . PHE A 1 72 ? -6.156 1.695 6.714 1.00 97.81 72 PHE A N 1
ATOM 542 C CA . PHE A 1 72 ? -5.140 0.849 7.319 1.00 97.81 72 PHE A CA 1
ATOM 543 C C . PHE A 1 72 ? -4.585 1.510 8.584 1.00 97.81 72 PHE A C 1
ATOM 545 O O . PHE A 1 72 ? -4.274 2.699 8.590 1.00 97.81 72 PHE A O 1
ATOM 552 N N . GLU A 1 73 ? -4.433 0.726 9.653 1.00 96.94 73 GLU A N 1
ATOM 553 C CA . GLU A 1 73 ? -3.963 1.218 10.951 1.00 96.94 73 GLU A CA 1
ATOM 554 C C . GLU A 1 73 ? -2.619 0.571 11.316 1.00 96.94 73 GLU A C 1
ATOM 556 O O . GLU A 1 73 ? -2.608 -0.565 11.801 1.00 96.94 73 GLU A O 1
ATOM 561 N N . PRO A 1 74 ? -1.477 1.253 11.111 1.00 95.62 74 PRO A N 1
ATOM 562 C CA . PRO A 1 74 ? -0.152 0.685 11.369 1.00 95.62 74 PRO A CA 1
ATOM 563 C C . PRO A 1 74 ? 0.061 0.331 12.844 1.00 95.62 74 PRO A C 1
ATOM 565 O O . PRO A 1 74 ? 0.716 -0.666 13.150 1.00 95.62 74 PRO A O 1
ATOM 568 N N . SER A 1 75 ? -0.549 1.084 13.763 1.00 95.00 75 SER A N 1
ATOM 569 C CA . SER A 1 75 ? -0.433 0.847 15.208 1.00 95.00 75 SER A CA 1
ATOM 570 C C . SER A 1 75 ? -1.195 -0.407 15.655 1.00 95.00 75 SER A C 1
ATOM 572 O O . SER A 1 75 ? -0.960 -0.939 16.741 1.00 95.00 75 SER A O 1
ATOM 574 N N . CYS A 1 76 ? -2.114 -0.916 14.825 1.00 97.12 76 CYS A N 1
ATOM 575 C CA . CYS A 1 76 ? -2.814 -2.161 15.096 1.00 97.12 76 CYS A CA 1
ATOM 576 C C . CYS A 1 76 ? -1.899 -3.357 14.813 1.00 97.12 76 CYS A C 1
ATOM 578 O O . CYS A 1 76 ? -1.475 -3.579 13.678 1.00 97.12 76 CYS A O 1
ATOM 580 N N . GLN A 1 77 ? -1.682 -4.202 15.824 1.00 96.88 77 GLN A N 1
ATOM 581 C CA . GLN A 1 77 ? -0.882 -5.426 15.693 1.00 96.88 77 GLN A CA 1
ATOM 582 C C . GLN A 1 77 ? -1.382 -6.343 14.566 1.00 96.88 77 GLN A C 1
ATOM 584 O O . GLN A 1 77 ? -0.575 -6.922 13.840 1.00 96.88 77 GLN A O 1
ATOM 589 N N . GLY A 1 78 ? -2.704 -6.442 14.383 1.00 97.44 78 GLY A N 1
ATOM 590 C CA . GLY A 1 78 ? -3.308 -7.247 13.325 1.00 97.44 78 GLY A CA 1
ATOM 591 C C . GLY A 1 78 ? -2.985 -6.715 11.930 1.00 97.44 78 GLY A C 1
ATOM 592 O O . GLY A 1 78 ? -2.552 -7.484 11.077 1.00 97.44 78 GLY A O 1
ATOM 593 N N . CYS A 1 79 ? -3.150 -5.411 11.697 1.00 97.12 79 CYS A N 1
ATOM 594 C CA . CYS A 1 79 ? -2.821 -4.784 10.414 1.00 97.12 79 CYS A CA 1
ATOM 595 C C . CYS A 1 79 ? -1.313 -4.842 10.143 1.00 97.12 79 CYS A C 1
ATOM 597 O O . CYS A 1 79 ? -0.895 -5.269 9.070 1.00 97.12 79 CYS A O 1
ATOM 599 N N . SER A 1 80 ? -0.481 -4.546 11.142 1.00 95.31 80 SER A N 1
ATOM 600 C CA . SER A 1 80 ? 0.975 -4.676 11.021 1.00 95.31 80 SER A CA 1
ATOM 601 C C . SER A 1 80 ? 1.438 -6.110 10.735 1.00 95.31 80 SER A C 1
ATOM 603 O O . SER A 1 80 ? 2.431 -6.308 10.035 1.00 95.31 80 SER A O 1
ATOM 605 N N . ALA A 1 81 ? 0.734 -7.132 11.232 1.00 96.12 81 ALA A N 1
ATOM 606 C CA . ALA A 1 81 ? 1.019 -8.523 10.883 1.00 96.12 81 ALA A CA 1
ATOM 607 C C . ALA A 1 81 ? 0.692 -8.841 9.416 1.00 96.12 81 ALA A C 1
ATOM 609 O O . ALA A 1 81 ? 1.388 -9.661 8.816 1.00 96.12 81 ALA A O 1
ATOM 610 N N . LEU A 1 82 ? -0.309 -8.178 8.817 1.00 96.38 82 LEU A N 1
ATOM 611 C CA . LEU A 1 82 ? -0.630 -8.360 7.399 1.00 96.38 82 LEU A CA 1
ATOM 612 C C . LEU A 1 82 ? 0.555 -7.990 6.506 1.00 96.38 82 LEU A C 1
ATOM 614 O O . LEU A 1 82 ? 0.818 -8.719 5.558 1.00 96.38 82 LEU A O 1
ATOM 618 N N . LEU A 1 83 ? 1.332 -6.955 6.837 1.00 93.44 83 LEU A N 1
ATOM 619 C CA . LEU A 1 83 ? 2.488 -6.534 6.029 1.00 93.44 83 LEU A CA 1
ATOM 620 C C . LEU A 1 83 ? 3.542 -7.635 5.840 1.00 93.44 83 LEU A C 1
ATOM 622 O O . LEU A 1 83 ? 4.230 -7.649 4.827 1.00 93.44 83 LEU A O 1
ATOM 626 N N . ARG A 1 84 ? 3.657 -8.565 6.797 1.00 90.69 84 ARG A N 1
ATOM 627 C CA . ARG A 1 84 ? 4.636 -9.666 6.768 1.00 90.69 84 ARG A CA 1
ATOM 628 C C . ARG A 1 84 ? 4.089 -10.961 6.169 1.00 90.69 84 ARG A C 1
ATOM 630 O O . ARG A 1 84 ? 4.825 -11.939 6.065 1.00 90.69 84 ARG A O 1
ATOM 637 N N . ARG A 1 85 ? 2.802 -11.013 5.817 1.00 94.81 85 ARG A N 1
ATOM 638 C CA . ARG A 1 85 ? 2.205 -12.230 5.259 1.00 94.81 85 ARG A CA 1
ATOM 639 C C . ARG A 1 85 ? 2.676 -12.443 3.820 1.00 94.81 85 ARG A C 1
ATOM 641 O O . ARG A 1 85 ? 2.660 -11.490 3.048 1.00 94.81 85 ARG A O 1
ATOM 648 N N . PRO A 1 86 ? 2.940 -13.695 3.408 1.00 91.50 86 PRO A N 1
ATOM 649 C CA . PRO A 1 86 ? 3.258 -14.004 2.013 1.00 91.50 86 PRO A CA 1
ATOM 650 C C . PRO A 1 86 ? 2.091 -13.703 1.059 1.00 91.50 86 PRO A C 1
ATOM 652 O O . PRO A 1 86 ? 2.298 -13.521 -0.132 1.00 91.50 86 PRO A O 1
ATOM 655 N N . SER A 1 87 ? 0.860 -13.624 1.578 1.00 93.38 87 SER A N 1
ATOM 656 C CA . SER A 1 87 ? -0.323 -13.225 0.810 1.00 93.38 87 SER A CA 1
ATOM 657 C C . SER A 1 87 ? -0.385 -11.722 0.509 1.00 93.38 87 SER A C 1
ATOM 659 O O . SER A 1 87 ? -1.203 -11.307 -0.307 1.00 93.38 87 SER A O 1
ATOM 661 N N . THR A 1 88 ? 0.416 -10.896 1.187 1.00 96.19 88 THR A N 1
ATOM 662 C CA . THR A 1 88 ? 0.414 -9.443 0.996 1.00 96.19 88 THR A CA 1
ATOM 663 C C . THR A 1 88 ? 1.365 -9.087 -0.130 1.00 96.19 88 THR A C 1
ATOM 665 O O . THR A 1 88 ? 2.581 -9.190 -0.009 1.00 96.19 88 THR A O 1
ATOM 668 N N . THR A 1 89 ? 0.777 -8.688 -1.248 1.00 96.81 89 THR A N 1
ATOM 669 C CA . THR A 1 89 ? 1.490 -8.335 -2.475 1.00 96.81 89 THR A CA 1
ATOM 670 C C . THR A 1 89 ? 1.837 -6.847 -2.522 1.00 96.81 89 THR A C 1
ATOM 672 O O . THR A 1 89 ? 1.313 -6.041 -1.753 1.00 96.81 89 THR A O 1
ATOM 675 N N . ALA A 1 90 ? 2.677 -6.469 -3.485 1.00 96.31 90 ALA A N 1
ATOM 676 C CA . ALA A 1 90 ? 2.994 -5.078 -3.789 1.00 96.31 90 ALA A CA 1
ATOM 677 C C . ALA A 1 90 ? 1.739 -4.217 -4.016 1.00 96.31 90 ALA A C 1
ATOM 679 O O . ALA A 1 90 ? 1.639 -3.129 -3.457 1.00 96.31 90 ALA A O 1
ATOM 680 N N . ALA A 1 91 ? 0.741 -4.740 -4.741 1.00 97.38 91 ALA A N 1
ATOM 681 C CA . ALA A 1 91 ? -0.538 -4.066 -4.973 1.00 97.38 91 ALA A CA 1
ATOM 682 C C . ALA A 1 91 ? -1.231 -3.644 -3.662 1.00 97.38 91 ALA A C 1
ATOM 684 O O . ALA A 1 91 ? -1.729 -2.528 -3.555 1.00 97.38 91 ALA A O 1
ATOM 685 N N . HIS A 1 92 ? -1.197 -4.490 -2.625 1.00 98.19 92 HIS A N 1
ATOM 686 C CA . HIS A 1 92 ? -1.770 -4.147 -1.321 1.00 98.19 92 HIS A CA 1
ATOM 687 C C . HIS A 1 92 ? -1.004 -3.014 -0.627 1.00 98.19 92 HIS A C 1
ATOM 689 O O . HIS A 1 92 ? -1.616 -2.174 0.028 1.00 98.19 92 HIS A O 1
ATOM 695 N N . LEU A 1 93 ? 0.325 -2.969 -0.764 1.00 97.94 93 LEU A N 1
ATOM 696 C CA . LEU A 1 93 ? 1.131 -1.876 -0.213 1.00 97.94 93 LEU A CA 1
ATOM 697 C C . LEU A 1 93 ? 0.842 -0.561 -0.933 1.00 97.94 93 LEU A C 1
ATOM 699 O O . LEU A 1 93 ? 0.688 0.464 -0.273 1.00 97.94 93 LEU A O 1
ATOM 703 N N . PHE A 1 94 ? 0.706 -0.594 -2.259 1.00 97.81 94 PHE A N 1
ATOM 704 C CA . PHE A 1 94 ? 0.270 0.563 -3.037 1.00 97.81 94 PHE A CA 1
ATOM 705 C C . PHE A 1 94 ? -1.119 1.043 -2.611 1.00 97.81 94 PHE A C 1
ATOM 707 O O . PHE A 1 94 ? -1.296 2.233 -2.357 1.00 97.81 94 PHE A O 1
ATOM 714 N N . ALA A 1 95 ? -2.065 0.124 -2.403 1.00 97.94 95 ALA A N 1
ATOM 715 C CA . ALA A 1 95 ? -3.392 0.459 -1.898 1.00 97.94 95 ALA A CA 1
ATOM 716 C C . ALA A 1 95 ? -3.355 1.122 -0.509 1.00 97.94 95 ALA A C 1
ATOM 718 O O . ALA A 1 95 ? -4.106 2.066 -0.273 1.00 97.94 95 ALA A O 1
ATOM 719 N N . ILE A 1 96 ? -2.468 0.682 0.395 1.00 98.06 96 ILE A N 1
ATOM 720 C CA . ILE A 1 96 ? -2.254 1.339 1.697 1.00 98.06 96 ILE A CA 1
ATOM 721 C C . ILE A 1 96 ? -1.668 2.742 1.502 1.00 98.06 96 ILE A C 1
ATOM 723 O O . ILE A 1 96 ? -2.208 3.707 2.039 1.00 98.06 96 ILE A O 1
ATOM 727 N N . MET A 1 97 ? -0.590 2.878 0.722 1.00 97.69 97 MET A N 1
ATOM 728 C CA . MET A 1 97 ? 0.079 4.167 0.495 1.00 97.69 97 MET A CA 1
ATOM 729 C C . MET A 1 97 ? -0.856 5.198 -0.154 1.00 97.69 97 MET A C 1
ATOM 731 O O . MET A 1 97 ? -0.832 6.368 0.230 1.00 97.69 97 MET A O 1
ATOM 735 N N . ARG A 1 98 ? -1.740 4.758 -1.059 1.00 97.25 98 ARG A N 1
ATOM 736 C CA . ARG A 1 98 ? -2.752 5.592 -1.724 1.00 97.25 98 ARG A CA 1
ATOM 737 C C . ARG A 1 98 ? -3.766 6.222 -0.769 1.00 97.25 98 ARG A C 1
ATOM 739 O O . ARG A 1 98 ? -4.326 7.262 -1.098 1.00 97.25 98 ARG A O 1
ATOM 746 N N . GLN A 1 99 ? -3.993 5.647 0.414 1.00 96.75 99 GLN A N 1
ATOM 747 C CA . GLN A 1 99 ? -4.899 6.243 1.404 1.00 96.75 99 GLN A CA 1
ATOM 748 C C . GLN A 1 99 ? -4.405 7.610 1.884 1.00 96.75 99 GLN A C 1
ATOM 750 O O . GLN A 1 99 ? -5.220 8.459 2.230 1.00 96.75 99 GLN A O 1
ATOM 755 N N . TRP A 1 100 ? -3.079 7.804 1.932 1.00 96.12 100 TRP A N 1
ATOM 756 C CA . TRP A 1 100 ? -2.413 9.056 2.306 1.00 96.12 100 TRP A CA 1
ATOM 757 C C . TRP A 1 100 ? -2.946 9.722 3.594 1.00 96.12 100 TRP A C 1
ATOM 759 O O . TRP A 1 100 ? -2.860 10.936 3.768 1.00 96.12 100 TRP A O 1
ATOM 769 N N . VAL A 1 101 ? -3.481 8.935 4.530 1.00 97.44 101 VAL A N 1
ATOM 770 C CA . VAL A 1 101 ? -3.928 9.404 5.852 1.00 97.44 101 VAL A CA 1
ATOM 771 C C . VAL A 1 101 ? -2.726 9.636 6.784 1.00 97.44 101 VAL A C 1
ATOM 773 O O . VAL A 1 101 ? -1.684 9.005 6.579 1.00 97.44 101 VAL A O 1
ATOM 776 N N . PRO A 1 102 ? -2.819 10.494 7.824 1.00 97.56 102 PRO A N 1
ATOM 777 C CA . PRO A 1 102 ? -1.663 10.878 8.644 1.00 97.56 102 PRO A CA 1
ATOM 778 C C . PRO A 1 102 ? -0.857 9.696 9.202 1.00 97.56 102 PRO A C 1
ATOM 780 O O . PRO A 1 102 ? 0.370 9.689 9.143 1.00 97.56 102 PRO A O 1
ATOM 783 N N . GLN A 1 103 ? -1.524 8.654 9.698 1.00 95.88 103 GLN A N 1
ATOM 784 C CA . GLN A 1 103 ? -0.860 7.457 10.213 1.00 95.88 103 GLN A CA 1
ATOM 785 C C . GLN A 1 103 ? -0.108 6.675 9.127 1.00 95.88 103 GLN A C 1
ATOM 787 O O . GLN A 1 103 ? 0.947 6.109 9.409 1.00 95.88 103 GLN A O 1
ATOM 792 N N . VAL A 1 104 ? -0.593 6.677 7.882 1.00 97.19 104 VAL A N 1
ATOM 793 C CA . VAL A 1 104 ? 0.108 6.061 6.748 1.00 97.19 104 VAL A CA 1
ATOM 794 C C . VAL A 1 104 ? 1.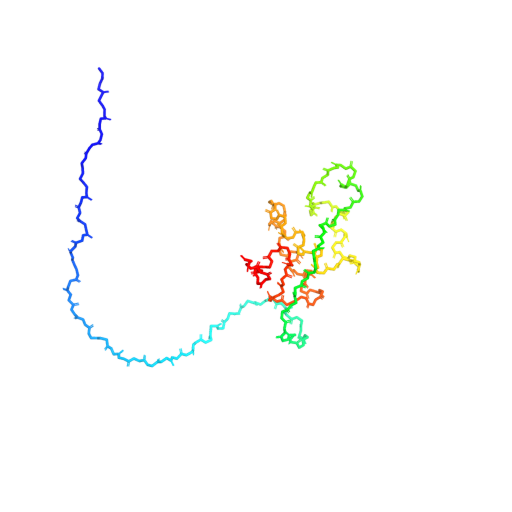330 6.898 6.366 1.00 97.19 104 VAL A C 1
ATOM 796 O O . VAL A 1 104 ? 2.407 6.334 6.187 1.00 97.19 104 VAL A O 1
ATOM 799 N N . GLN A 1 105 ? 1.202 8.228 6.326 1.00 97.62 105 GLN A N 1
ATOM 800 C CA . GLN A 1 105 ? 2.312 9.138 6.010 1.00 97.62 105 GLN A CA 1
ATOM 801 C C . GLN A 1 105 ? 3.474 8.991 7.002 1.00 97.62 105 GLN A C 1
ATOM 803 O O . GLN A 1 105 ? 4.615 8.788 6.591 1.00 97.62 105 GLN A O 1
ATOM 808 N N . HIS A 1 106 ? 3.189 9.004 8.309 1.00 97.69 106 HIS A N 1
ATOM 809 C CA . HIS A 1 106 ? 4.219 8.834 9.342 1.00 97.69 106 HIS A CA 1
ATOM 810 C C . HIS A 1 106 ? 4.931 7.472 9.275 1.00 97.69 106 HIS A C 1
ATOM 812 O O . HIS A 1 106 ? 6.056 7.343 9.749 1.00 97.69 106 HIS A O 1
ATOM 818 N N . ASN A 1 107 ? 4.297 6.460 8.673 1.00 97.31 107 ASN A N 1
ATOM 819 C CA . ASN A 1 107 ? 4.832 5.104 8.548 1.00 97.31 107 ASN A CA 1
ATOM 820 C C . ASN A 1 107 ? 5.279 4.756 7.115 1.00 97.31 107 ASN A C 1
ATOM 822 O O . ASN A 1 107 ? 5.570 3.591 6.834 1.00 97.31 107 ASN A O 1
ATOM 826 N N . ILE A 1 108 ? 5.383 5.741 6.211 1.00 96.75 108 ILE A N 1
ATOM 827 C CA . ILE A 1 108 ? 5.637 5.511 4.779 1.00 96.75 108 ILE A CA 1
ATOM 828 C C . ILE A 1 108 ? 6.901 4.685 4.511 1.00 96.75 108 ILE A C 1
ATOM 830 O O . ILE A 1 108 ? 6.916 3.807 3.647 1.00 96.75 108 ILE A O 1
ATOM 834 N N . HIS A 1 109 ? 7.942 4.895 5.318 1.00 96.50 109 HIS A N 1
ATOM 835 C CA . HIS A 1 109 ? 9.206 4.172 5.214 1.00 96.50 109 HIS A CA 1
ATOM 836 C C . HIS A 1 109 ? 9.034 2.649 5.364 1.00 96.50 109 HIS A C 1
ATOM 838 O O . HIS A 1 109 ? 9.685 1.879 4.654 1.00 96.50 109 HIS A O 1
ATOM 844 N N . ALA A 1 110 ? 8.136 2.194 6.247 1.00 95.44 110 ALA A N 1
ATOM 845 C CA . ALA A 1 110 ? 7.877 0.770 6.450 1.00 95.44 110 ALA A CA 1
ATOM 846 C C . ALA A 1 110 ? 7.212 0.132 5.219 1.00 95.44 110 ALA A C 1
ATOM 848 O O . ALA A 1 110 ? 7.588 -0.971 4.817 1.00 95.44 110 ALA A O 1
ATOM 849 N N . PHE A 1 111 ? 6.273 0.841 4.587 1.00 96.75 111 PHE A N 1
ATOM 850 C CA . PHE A 1 111 ? 5.594 0.360 3.381 1.00 96.75 111 PHE A CA 1
ATOM 851 C C . PHE A 1 111 ? 6.534 0.309 2.177 1.00 96.75 111 PHE A C 1
ATOM 853 O O . PHE A 1 111 ? 6.564 -0.706 1.485 1.00 96.75 111 PHE A O 1
ATOM 860 N N . ILE A 1 112 ? 7.357 1.344 1.974 1.00 96.00 112 ILE A N 1
ATOM 861 C CA . ILE A 1 112 ? 8.360 1.370 0.897 1.00 96.00 112 ILE A CA 1
ATOM 862 C C . ILE A 1 112 ? 9.377 0.239 1.082 1.00 96.00 112 ILE A C 1
ATOM 864 O O . ILE A 1 112 ? 9.661 -0.495 0.139 1.00 96.00 112 ILE A O 1
ATOM 868 N N . THR A 1 113 ? 9.885 0.045 2.303 1.00 94.88 113 THR A N 1
ATOM 869 C CA . THR A 1 113 ? 10.840 -1.037 2.596 1.00 94.88 113 THR A CA 1
ATOM 870 C C . THR A 1 113 ? 10.241 -2.405 2.276 1.00 94.88 113 THR A C 1
ATOM 872 O O . THR A 1 113 ? 10.905 -3.247 1.670 1.00 94.88 113 THR A O 1
ATOM 875 N N . GLN A 1 114 ? 8.972 -2.620 2.632 1.00 95.31 114 GLN A N 1
ATOM 876 C CA . GLN A 1 114 ? 8.283 -3.866 2.317 1.00 95.31 114 GLN A CA 1
ATOM 877 C C . GLN A 1 114 ? 8.010 -4.017 0.811 1.00 95.31 114 GLN A C 1
ATOM 879 O O . GLN A 1 114 ? 8.102 -5.118 0.281 1.00 95.31 114 GLN A O 1
ATOM 884 N N . ALA A 1 115 ? 7.732 -2.934 0.086 1.00 94.94 115 ALA A N 1
ATOM 885 C CA . ALA A 1 115 ? 7.567 -2.990 -1.366 1.00 94.94 115 ALA A CA 1
ATOM 886 C C . ALA A 1 115 ? 8.881 -3.395 -2.054 1.00 94.94 115 ALA A C 1
ATOM 888 O O . ALA A 1 115 ? 8.897 -4.290 -2.903 1.00 94.94 115 ALA A O 1
ATOM 889 N N . LEU A 1 116 ? 10.001 -2.803 -1.634 1.00 93.12 116 LEU A N 1
ATOM 890 C CA . LEU A 1 116 ? 11.329 -3.156 -2.135 1.00 93.12 116 LEU A CA 1
ATOM 891 C C . LEU A 1 116 ? 11.710 -4.602 -1.782 1.00 93.12 116 LEU A C 1
ATOM 893 O O . LEU A 1 116 ? 12.285 -5.299 -2.619 1.00 93.12 116 LEU A O 1
ATOM 897 N N . SER A 1 117 ? 11.348 -5.094 -0.590 1.00 92.31 117 SER A N 1
ATOM 898 C CA . SER A 1 117 ? 11.598 -6.493 -0.201 1.00 92.31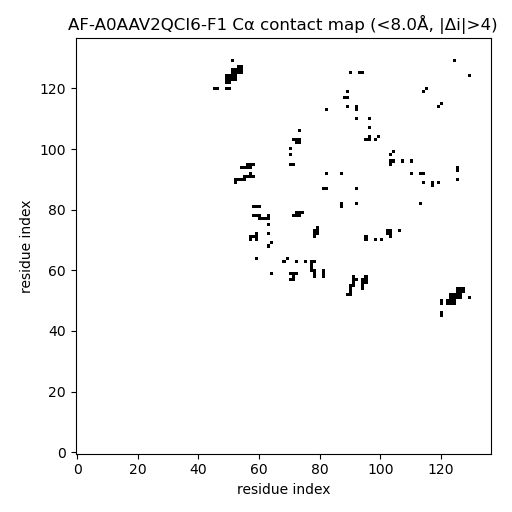 117 SER A CA 1
ATOM 899 C C . SER A 1 117 ? 10.799 -7.496 -1.047 1.00 92.31 117 SER A C 1
ATOM 901 O O . SER A 1 117 ? 11.287 -8.595 -1.313 1.00 92.31 117 SER A O 1
ATOM 903 N N . LEU A 1 118 ? 9.628 -7.091 -1.555 1.00 92.56 118 LEU A N 1
ATOM 904 C CA . LEU A 1 118 ? 8.836 -7.837 -2.541 1.00 92.56 118 LEU A CA 1
ATOM 905 C C . LEU A 1 118 ? 9.376 -7.720 -3.983 1.00 92.56 118 LEU A C 1
ATOM 907 O O . LEU A 1 118 ? 8.824 -8.336 -4.894 1.00 92.56 118 LEU A O 1
ATOM 911 N N . GLY A 1 119 ? 10.454 -6.962 -4.210 1.00 91.44 119 GLY A N 1
ATOM 912 C CA . GLY A 1 119 ? 11.069 -6.777 -5.527 1.00 91.44 119 GLY A CA 1
ATOM 913 C C . GLY A 1 119 ? 10.425 -5.685 -6.387 1.00 91.44 119 GLY A C 1
ATOM 914 O O . GLY A 1 119 ? 10.586 -5.710 -7.613 1.00 91.44 119 GLY A O 1
ATOM 915 N N . CYS A 1 120 ? 9.698 -4.743 -5.776 1.00 92.56 120 CYS A N 1
ATOM 916 C CA . CYS A 1 120 ? 9.199 -3.567 -6.490 1.00 92.56 120 CYS A CA 1
ATOM 917 C C . CYS A 1 120 ? 10.355 -2.713 -7.013 1.00 92.56 120 CYS A C 1
ATOM 919 O O . CYS A 1 120 ? 11.411 -2.615 -6.382 1.00 92.56 120 CYS A O 1
ATOM 921 N N . HIS A 1 121 ? 10.134 -2.084 -8.163 1.00 91.56 121 HIS A N 1
ATOM 922 C CA . HIS A 1 121 ? 11.033 -1.070 -8.705 1.00 91.56 121 HIS A CA 1
ATOM 923 C C . HIS A 1 121 ? 10.557 0.331 -8.311 1.00 91.56 121 HIS A C 1
ATOM 925 O O . HIS A 1 121 ? 9.378 0.521 -8.025 1.00 91.56 121 HIS A O 1
ATOM 931 N N . VAL A 1 122 ? 11.455 1.321 -8.335 1.00 90.12 122 VAL A N 1
ATOM 932 C CA . VAL A 1 122 ? 11.096 2.729 -8.069 1.00 90.12 122 VAL A CA 1
ATOM 933 C C . VAL A 1 122 ? 10.073 3.272 -9.074 1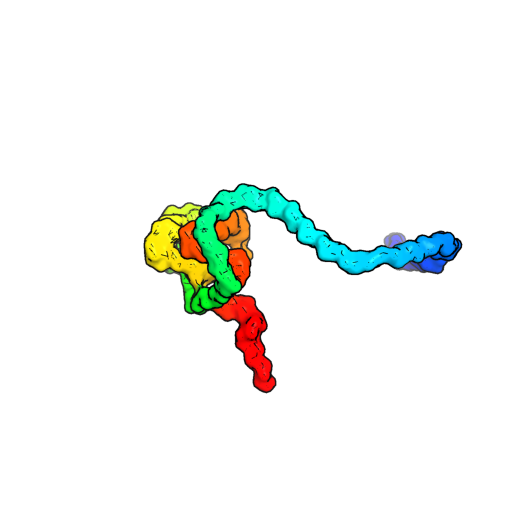.00 90.12 122 VAL A C 1
ATOM 935 O O . VAL A 1 122 ? 9.262 4.119 -8.723 1.00 90.12 122 VAL A O 1
ATOM 938 N N . ASP A 1 123 ? 10.073 2.731 -10.293 1.00 91.31 123 ASP A N 1
ATOM 939 C CA . ASP A 1 123 ? 9.150 3.123 -11.365 1.00 91.31 123 ASP A CA 1
ATOM 940 C C . ASP A 1 123 ? 7.828 2.341 -11.354 1.00 91.31 123 ASP A C 1
ATOM 942 O O . ASP A 1 123 ? 7.015 2.505 -12.264 1.00 91.31 123 ASP A O 1
ATOM 946 N N . ASP A 1 124 ? 7.603 1.469 -10.367 1.00 93.38 124 ASP A N 1
ATOM 947 C CA . ASP A 1 124 ? 6.339 0.741 -10.248 1.00 93.38 124 ASP A CA 1
ATOM 948 C C . ASP A 1 124 ? 5.168 1.662 -9.966 1.00 93.38 124 ASP A C 1
ATOM 950 O O . ASP A 1 124 ? 5.284 2.661 -9.255 1.00 93.38 124 ASP A O 1
ATOM 954 N N . ARG A 1 125 ? 4.012 1.286 -10.512 1.00 94.06 125 ARG A N 1
ATOM 955 C CA . ARG A 1 125 ? 2.814 2.120 -10.489 1.00 94.06 125 ARG A CA 1
ATOM 956 C C . ARG A 1 125 ? 1.635 1.392 -9.877 1.00 94.06 125 ARG A C 1
ATOM 958 O O . ARG A 1 125 ? 1.496 0.185 -10.037 1.00 94.06 125 ARG A O 1
ATOM 965 N N . ASP A 1 126 ? 0.763 2.143 -9.218 1.00 94.88 126 ASP A N 1
ATOM 966 C CA . ASP A 1 126 ? -0.574 1.688 -8.837 1.00 94.88 126 ASP A CA 1
ATOM 967 C C . ASP A 1 126 ? -1.553 2.013 -9.968 1.00 94.88 126 ASP A C 1
ATOM 969 O O . ASP A 1 126 ? -1.739 3.194 -10.274 1.00 94.88 126 ASP A O 1
ATOM 973 N N . ALA A 1 127 ? -2.198 0.997 -10.554 1.00 93.31 127 ALA A N 1
ATOM 974 C CA . ALA A 1 127 ? -3.146 1.152 -11.661 1.00 93.31 127 ALA A CA 1
ATOM 975 C C . ALA A 1 127 ? -4.248 2.185 -11.388 1.00 93.31 127 ALA A C 1
ATOM 977 O O . ALA A 1 127 ? -4.701 2.840 -12.322 1.00 93.31 127 ALA A O 1
ATOM 978 N N . LEU A 1 128 ? -4.676 2.357 -10.130 1.00 91.88 128 LEU A N 1
ATOM 979 C CA . LEU A 1 128 ? -5.741 3.312 -9.785 1.00 91.88 128 LEU A CA 1
ATOM 980 C C . LEU A 1 128 ? -5.295 4.774 -9.817 1.00 91.88 128 LEU A C 1
ATOM 982 O O . LEU A 1 128 ? -6.134 5.668 -9.882 1.00 91.88 128 LEU A O 1
ATOM 986 N N . THR A 1 129 ? -3.990 5.021 -9.760 1.00 89.44 129 THR A N 1
ATOM 987 C CA . THR A 1 129 ? -3.400 6.371 -9.826 1.00 89.44 129 THR A CA 1
ATOM 988 C C . THR A 1 129 ? -2.489 6.549 -11.037 1.00 89.44 129 THR A C 1
ATOM 990 O O . THR A 1 129 ? -1.877 7.603 -11.207 1.00 89.44 129 THR A O 1
ATOM 993 N N . ASP A 1 130 ? -2.379 5.522 -11.881 1.00 87.12 130 ASP A N 1
ATOM 994 C CA . ASP A 1 130 ? -1.528 5.533 -13.060 1.00 87.12 130 ASP A CA 1
ATOM 995 C C . ASP A 1 130 ? -2.186 6.318 -14.198 1.00 87.12 130 ASP A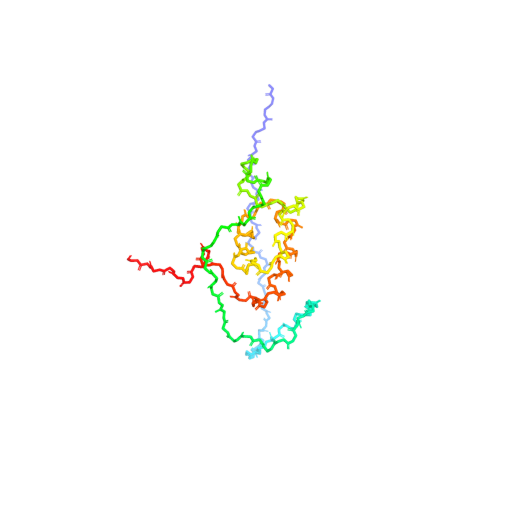 C 1
ATOM 997 O O . ASP A 1 130 ? -3.009 5.816 -14.961 1.00 87.12 130 ASP A O 1
ATOM 1001 N N . MET A 1 131 ? -1.763 7.571 -14.345 1.00 79.94 131 MET A N 1
ATOM 1002 C CA . MET A 1 131 ? -2.275 8.473 -15.376 1.00 79.94 131 MET A CA 1
ATOM 1003 C C . MET A 1 131 ? -1.747 8.166 -16.788 1.00 79.94 131 MET A C 1
ATOM 1005 O O . MET A 1 131 ? -2.126 8.856 -17.731 1.00 79.94 131 MET A O 1
ATOM 1009 N N . THR A 1 132 ? -0.889 7.152 -16.985 1.00 78.94 132 THR A N 1
ATOM 1010 C CA . THR A 1 132 ? -0.444 6.768 -18.346 1.00 78.94 132 THR A CA 1
ATOM 1011 C C . THR A 1 132 ? -1.454 5.933 -19.118 1.00 78.94 132 THR A C 1
ATOM 1013 O O . THR A 1 132 ? -1.331 5.815 -20.334 1.00 78.94 132 THR A O 1
ATOM 1016 N N . LEU A 1 133 ? -2.475 5.402 -18.443 1.00 68.81 133 LEU A N 1
ATOM 1017 C CA . LEU A 1 133 ? -3.540 4.610 -19.063 1.00 68.81 133 LEU A CA 1
ATOM 1018 C C . LEU A 1 133 ? -4.791 5.440 -19.403 1.00 68.81 133 LEU A C 1
ATOM 1020 O O . LEU A 1 133 ? -5.846 4.877 -19.706 1.00 68.81 133 LEU A O 1
ATOM 1024 N N . LEU A 1 134 ? -4.691 6.774 -19.352 1.00 73.25 134 LEU A N 1
ATOM 1025 C CA . LEU A 1 134 ? -5.771 7.676 -19.743 1.00 73.25 134 LEU A CA 1
ATOM 1026 C C . LEU A 1 134 ? -6.054 7.563 -21.246 1.00 73.25 134 LEU A C 1
ATOM 1028 O O . LEU A 1 134 ? -5.353 8.143 -22.074 1.00 73.25 134 LEU A O 1
ATOM 1032 N N . HIS A 1 135 ? -7.125 6.856 -21.594 1.00 70.12 135 HIS A N 1
ATOM 1033 C CA . HIS A 1 135 ? -7.723 6.932 -22.920 1.00 70.12 135 HIS A CA 1
ATOM 1034 C C . HIS A 1 135 ? -8.708 8.105 -22.925 1.00 70.12 135 HIS A C 1
ATOM 1036 O O . HIS A 1 135 ? -9.784 8.016 -22.335 1.00 70.12 135 HIS A O 1
ATOM 1042 N N . TYR A 1 136 ? -8.330 9.219 -23.552 1.00 68.12 136 TYR A N 1
ATOM 1043 C CA . TYR A 1 136 ? -9.271 10.297 -23.854 1.00 68.12 136 TYR A CA 1
ATOM 1044 C C . TYR A 1 136 ? -10.093 9.884 -25.082 1.00 68.12 136 TYR A C 1
ATOM 1046 O O . TYR A 1 136 ? -9.512 9.579 -26.124 1.00 68.12 136 TYR A O 1
ATOM 1054 N N . ALA A 1 137 ? -11.417 9.811 -24.923 1.00 55.09 137 ALA A N 1
ATOM 1055 C CA . ALA A 1 137 ? -12.378 9.557 -25.999 1.00 55.09 137 ALA A CA 1
ATOM 1056 C C . ALA A 1 137 ? -12.792 10.859 -26.695 1.00 55.09 137 ALA A C 1
ATOM 1058 O O . ALA A 1 137 ? -12.854 11.898 -25.995 1.00 55.09 137 ALA A O 1
#

Solvent-accessible surface area (backbone atoms only — not comparable to full-atom values): 9380 Å² total; per-residue (Å²): 134,88,88,81,86,88,82,88,85,88,81,82,93,84,84,88,82,89,78,90,79,85,82,80,90,76,78,96,70,89,74,85,78,85,74,88,71,88,64,90,72,74,88,61,81,79,75,90,67,68,50,71,30,63,81,53,68,53,72,66,26,73,73,46,51,75,67,69,54,92,66,73,48,72,89,38,67,57,33,47,50,46,73,74,34,90,86,53,48,59,35,34,47,45,30,41,61,69,64,65,42,72,70,44,58,79,43,41,67,61,49,52,52,50,31,46,75,74,66,54,57,94,68,45,37,45,51,85,75,43,74,86,73,68,78,85,128

Sequence (137 aa):
HACRTVDVTVLTVLRGYHSASSQPKLSPRTQAVDNTNSYPSNRRAPRTVAVTHGPVDAPLCGACQRKDLQFFEPSCQGCSALLRRPSTTAAHLFAIMRQWVPQVQHNIHAFITQALSLGCHVDDRDALTDMTLLHYA

Foldseek 3Di:
DDDDDDDDDDDDPPDDDDDDDDDDDDDDDDDDDPDPPDDPQPPDPPDPDAAADEADAQDDFPVCVVVVDRAQACPDPRSVVLLVDPPCALLNLQNNCVVVDPRCVVCVVVSVVSSSVNVHDPRYHHPVPDPVPDDDD